Protein AF-A0A924CH56-F1 (afdb_monomer)

Nearest PDB structures (foldseek):
  6eia-assembly1_A  TM=5.962E-01  e=5.348E+00  Streptococcus thermophilus
  4d2b-assembly1_A  TM=5.776E-01  e=6.910E+00  Streptococcus thermophilus LMG 18311
  5oxq-assembly1_A  TM=5.960E-01  e=8.373E+00  Streptococcus thermophilus
  5d6k-assembly1_A  TM=5.724E-01  e=8.373E+00  Streptococcus thermophilus LMG 18311
  5oxo-assembly1_A  TM=5.609E-01  e=8.373E+00  Streptococcus thermophilus LMG 18311

Solvent-accessible surface area (backbone atoms only — not comparable to full-atom values): 6933 Å² total; per-residue (Å²): 108,70,66,49,55,50,42,61,52,55,68,73,54,85,48,73,71,53,47,53,54,51,51,53,52,51,55,54,50,50,56,51,50,58,54,51,50,54,58,53,53,62,71,71,56,68,91,90,52,92,63,58,64,59,57,55,50,53,49,53,51,50,54,51,49,51,52,53,52,53,52,50,51,34,53,51,41,26,72,72,66,76,36,72,65,60,21,48,53,58,52,30,52,57,51,51,54,50,46,54,52,51,52,55,48,50,57,51,50,55,53,51,63,72,57,53,83,78,77,70,132

pLDDT: mean 82.12, std 10.92, range [47.84, 95.19]

Sequence (121 aa):
AIWSIICACVYFVANAQQFYVAAVLVVLVMGGVQSLSRSTFSKFIPQNIPDTASYFSFYDVTEKLSIVVGLFTFGFVESVTHQMRDSALVLDVFFVIGLLLLVSLSFAQHKAIVVRPVLVP

Secondary structure (DSSP, 8-state):
-HHHHHHHHHHT--SHHHHHHHHHHHHHHHHHHHHHHHHHHHHHS-TT-S-HHHHHHHHHHHHHHHHHHHHHHHHHHHHHH--HHHHHHHHHHHHHHHHHHHHHHHHHHHHHHHHGGGS--

Structure (mmCIF, N/CA/C/O backbone):
data_AF-A0A924CH56-F1
#
_entry.id   AF-A0A924CH56-F1
#
loop_
_atom_site.group_PDB
_atom_site.id
_atom_site.type_symbol
_atom_site.label_atom_id
_atom_site.label_alt_id
_atom_site.label_comp_id
_atom_site.label_asym_id
_atom_site.label_entity_id
_atom_site.label_seq_id
_atom_site.pdbx_PDB_ins_code
_atom_site.Cartn_x
_atom_site.Cartn_y
_atom_site.Cartn_z
_atom_site.occupancy
_atom_site.B_iso_or_equiv
_atom_site.auth_seq_id
_atom_site.auth_comp_id
_atom_site.auth_asym_id
_atom_site.auth_atom_id
_atom_site.pdbx_PDB_model_num
ATOM 1 N N . ALA A 1 1 ? -8.095 -2.508 -4.574 1.00 75.56 1 ALA A N 1
ATOM 2 C CA . ALA A 1 1 ? -8.029 -2.887 -6.000 1.00 75.56 1 ALA A CA 1
ATOM 3 C C . ALA A 1 1 ? -7.245 -1.853 -6.801 1.00 75.56 1 ALA A C 1
ATOM 5 O O . ALA A 1 1 ? -6.307 -2.229 -7.482 1.00 75.56 1 ALA A O 1
ATOM 6 N N . ILE A 1 2 ? -7.565 -0.560 -6.655 1.00 82.44 2 ILE A N 1
ATOM 7 C CA . ILE A 1 2 ? -6.921 0.550 -7.383 1.00 82.44 2 ILE A CA 1
ATOM 8 C C . ILE A 1 2 ? -5.381 0.516 -7.301 1.00 82.44 2 ILE A C 1
ATOM 10 O O . ILE A 1 2 ? -4.727 0.638 -8.327 1.00 82.44 2 ILE A O 1
ATOM 14 N N . TRP A 1 3 ? -4.804 0.280 -6.116 1.00 80.19 3 TRP A N 1
ATOM 15 C CA . TRP A 1 3 ? -3.344 0.243 -5.928 1.00 80.19 3 TRP A CA 1
ATOM 16 C C . TRP A 1 3 ? -2.644 -0.833 -6.771 1.00 80.19 3 TRP A C 1
ATOM 18 O O . TRP A 1 3 ? -1.657 -0.542 -7.432 1.00 80.19 3 TRP A O 1
ATOM 28 N N . SER A 1 4 ? -3.212 -2.040 -6.826 1.00 80.69 4 SER A N 1
ATOM 29 C CA . SER A 1 4 ? -2.625 -3.139 -7.599 1.00 80.69 4 SER A CA 1
ATOM 30 C C . SER A 1 4 ? -2.711 -2.906 -9.111 1.00 80.69 4 SER A C 1
ATOM 32 O O . SER A 1 4 ? -1.773 -3.187 -9.850 1.00 80.69 4 SER A O 1
ATOM 34 N N . ILE A 1 5 ? -3.788 -2.261 -9.577 1.00 84.06 5 ILE A N 1
ATOM 35 C CA . ILE A 1 5 ? -3.915 -1.838 -10.981 1.00 84.06 5 ILE A CA 1
ATOM 36 C C . ILE A 1 5 ? -2.839 -0.800 -11.332 1.00 84.06 5 ILE A C 1
ATOM 38 O O . ILE A 1 5 ? -2.226 -0.882 -12.394 1.00 84.06 5 ILE A O 1
ATOM 42 N N . ILE A 1 6 ? -2.582 0.165 -10.443 1.00 83.44 6 ILE A N 1
ATOM 43 C CA . ILE A 1 6 ? -1.561 1.197 -10.662 1.00 83.44 6 ILE A CA 1
ATOM 44 C C . ILE A 1 6 ? -0.161 0.579 -10.704 1.00 83.44 6 ILE A C 1
ATOM 46 O O . ILE A 1 6 ? 0.595 0.896 -11.619 1.00 83.44 6 ILE A O 1
ATOM 50 N N . CYS A 1 7 ? 0.169 -0.335 -9.788 1.00 81.69 7 CYS A N 1
ATOM 51 C CA . CYS A 1 7 ? 1.440 -1.063 -9.811 1.00 81.69 7 CYS A CA 1
ATOM 52 C C . CYS A 1 7 ? 1.653 -1.848 -11.108 1.00 81.69 7 CYS A C 1
ATOM 54 O O . CYS A 1 7 ? 2.722 -1.750 -11.714 1.00 81.69 7 CYS A O 1
ATOM 56 N N . ALA A 1 8 ? 0.628 -2.564 -11.578 1.00 79.62 8 ALA A N 1
ATOM 57 C CA . ALA A 1 8 ? 0.690 -3.277 -12.849 1.00 79.62 8 ALA A CA 1
ATOM 58 C C . ALA A 1 8 ? 0.923 -2.318 -14.033 1.00 79.62 8 ALA A C 1
ATOM 60 O O . ALA A 1 8 ? 1.747 -2.597 -14.903 1.00 79.62 8 ALA A O 1
ATOM 61 N N . CYS A 1 9 ? 0.260 -1.157 -14.050 1.00 82.00 9 CYS A N 1
ATOM 62 C CA . CYS A 1 9 ? 0.467 -0.130 -15.075 1.00 82.00 9 CYS A CA 1
ATOM 63 C C . CYS A 1 9 ? 1.869 0.500 -15.015 1.00 82.00 9 CYS A C 1
ATOM 65 O O . CYS A 1 9 ? 2.458 0.772 -16.062 1.00 82.00 9 CYS A O 1
ATOM 67 N N . VAL A 1 10 ? 2.424 0.705 -13.814 1.00 81.62 10 VAL A N 1
ATOM 68 C CA . VAL A 1 10 ? 3.773 1.266 -13.609 1.00 81.62 10 VAL A CA 1
ATOM 69 C C . VAL A 1 10 ? 4.854 0.378 -14.228 1.00 81.62 10 VAL A C 1
ATOM 71 O O . VAL A 1 10 ? 5.842 0.899 -14.742 1.00 81.62 10 VAL A O 1
ATOM 74 N N . TYR A 1 11 ? 4.651 -0.942 -14.287 1.00 80.19 11 TYR A N 1
ATOM 75 C CA . TYR A 1 11 ? 5.591 -1.852 -14.949 1.00 80.19 11 TYR A CA 1
ATOM 76 C C . TYR A 1 11 ? 5.806 -1.529 -16.440 1.00 80.19 11 TYR A C 1
ATOM 78 O O . TYR A 1 11 ? 6.906 -1.737 -16.961 1.00 80.19 11 TYR A O 1
ATOM 86 N N . PHE A 1 12 ? 4.785 -0.999 -17.121 1.00 82.38 12 PHE A N 1
ATOM 87 C CA . PHE A 1 12 ? 4.818 -0.658 -18.548 1.00 82.38 12 PHE A CA 1
ATOM 88 C C . PHE A 1 12 ? 5.253 0.788 -18.830 1.00 82.38 12 PHE A C 1
ATOM 90 O O . PHE A 1 12 ? 5.304 1.197 -19.992 1.00 82.38 12 PHE A O 1
ATOM 97 N N . VAL A 1 13 ? 5.567 1.575 -17.797 1.00 83.81 13 VAL A N 1
ATOM 98 C CA . VAL A 1 13 ? 6.030 2.955 -17.963 1.00 83.81 13 VAL A CA 1
ATOM 99 C C . VAL A 1 13 ? 7.446 2.955 -18.536 1.00 83.81 13 VAL A C 1
ATOM 101 O O . VAL A 1 13 ? 8.383 2.472 -17.904 1.00 83.81 13 VAL A O 1
ATOM 104 N N . ALA A 1 14 ? 7.597 3.527 -19.730 1.00 81.88 14 ALA A N 1
ATOM 105 C CA . ALA A 1 14 ? 8.882 3.640 -20.425 1.00 81.88 14 ALA A CA 1
ATOM 106 C C . ALA A 1 14 ? 9.307 5.098 -20.671 1.00 81.88 14 ALA A C 1
ATOM 108 O O . ALA A 1 14 ? 10.486 5.373 -20.870 1.00 81.88 14 ALA A O 1
ATOM 109 N N . ASN A 1 15 ? 8.357 6.042 -20.645 1.00 88.50 15 ASN A N 1
ATOM 110 C CA . ASN A 1 15 ? 8.596 7.453 -20.959 1.00 88.50 15 ASN A CA 1
ATOM 111 C C . ASN A 1 15 ? 8.427 8.367 -19.737 1.00 88.50 15 ASN A C 1
ATOM 113 O O . ASN A 1 15 ? 7.557 8.145 -18.895 1.00 88.50 15 ASN A O 1
ATOM 117 N N . ALA A 1 16 ? 9.175 9.475 -19.700 1.00 87.94 16 ALA A N 1
ATOM 118 C CA . ALA A 1 16 ? 9.097 10.466 -18.619 1.00 87.94 16 ALA A CA 1
ATOM 119 C C . ALA A 1 16 ? 7.680 11.049 -18.436 1.00 87.94 16 ALA A C 1
ATOM 121 O O . ALA A 1 16 ? 7.209 11.211 -17.315 1.00 87.94 16 ALA A O 1
ATOM 122 N N . GLN A 1 17 ? 6.953 11.302 -19.531 1.00 89.44 17 GLN A N 1
ATOM 123 C CA . GLN A 1 17 ? 5.564 11.778 -19.459 1.00 89.44 17 GLN A CA 1
ATOM 124 C C . GLN A 1 17 ? 4.631 10.768 -18.776 1.00 89.44 17 GLN A C 1
ATOM 126 O O . GLN A 1 17 ? 3.794 11.153 -17.964 1.00 89.44 17 GLN A O 1
ATOM 131 N N . GLN A 1 18 ? 4.800 9.474 -19.064 1.00 87.56 18 GLN A N 1
ATOM 132 C CA . GLN A 1 18 ? 4.018 8.409 -18.432 1.00 87.56 18 GLN A CA 1
ATOM 133 C C . GLN A 1 18 ? 4.342 8.297 -16.936 1.00 87.56 18 GLN A C 1
ATOM 135 O O . GLN A 1 18 ? 3.438 8.068 -16.135 1.00 87.56 18 GLN A O 1
ATOM 140 N N . PHE A 1 19 ? 5.600 8.532 -16.551 1.00 86.38 19 PHE A N 1
ATOM 141 C CA . PHE A 1 19 ? 6.013 8.576 -15.149 1.00 86.38 19 PHE A CA 1
ATOM 142 C C . PHE A 1 19 ? 5.329 9.711 -14.375 1.00 86.38 19 PHE A C 1
ATOM 144 O O . PHE A 1 19 ? 4.782 9.468 -13.301 1.00 86.38 19 PHE A O 1
ATOM 151 N N . TYR A 1 20 ? 5.275 10.929 -14.929 1.00 90.31 20 TYR A N 1
ATOM 152 C CA . TYR A 1 20 ? 4.577 12.045 -14.276 1.00 90.31 20 TYR A CA 1
ATOM 153 C C . TYR A 1 20 ? 3.076 11.785 -14.110 1.00 90.31 20 TYR A C 1
ATOM 155 O O . TYR A 1 20 ? 2.520 12.060 -13.047 1.00 90.31 20 TYR A O 1
ATOM 163 N N . VAL A 1 21 ? 2.419 11.214 -15.126 1.00 90.44 21 VAL A N 1
ATOM 164 C CA . VAL A 1 21 ? 0.996 10.846 -15.038 1.00 90.44 21 VAL A CA 1
ATOM 165 C C . VAL A 1 21 ? 0.772 9.782 -13.961 1.00 90.44 21 VAL A C 1
ATOM 167 O O . VAL A 1 21 ? -0.134 9.924 -13.139 1.00 90.44 21 VAL A O 1
ATOM 170 N N . ALA A 1 22 ? 1.616 8.748 -13.916 1.00 88.69 22 ALA A N 1
ATOM 171 C CA . ALA A 1 22 ? 1.543 7.716 -12.885 1.00 88.69 22 ALA A CA 1
ATOM 172 C C . ALA A 1 22 ? 1.754 8.300 -11.478 1.00 88.69 22 ALA A C 1
ATOM 174 O O . ALA A 1 22 ? 0.990 7.982 -10.568 1.00 88.69 22 ALA A O 1
ATOM 175 N N . ALA A 1 23 ? 2.720 9.207 -11.305 1.00 89.69 23 ALA A N 1
ATOM 176 C CA . ALA A 1 23 ? 2.982 9.865 -10.028 1.00 89.69 23 ALA A CA 1
ATOM 177 C C . ALA A 1 23 ? 1.765 10.659 -9.522 1.00 89.69 23 ALA A C 1
ATOM 179 O O . ALA A 1 23 ? 1.394 10.534 -8.355 1.00 89.69 23 ALA A O 1
ATOM 180 N N . VAL A 1 24 ? 1.091 11.418 -10.394 1.00 91.88 24 VAL A N 1
ATOM 181 C CA . VAL A 1 24 ? -0.134 12.156 -10.028 1.00 91.88 24 VAL A CA 1
ATOM 182 C C . VAL A 1 24 ? -1.247 11.204 -9.586 1.00 91.88 24 VAL A C 1
ATOM 184 O O . VAL A 1 24 ? -1.897 11.451 -8.568 1.00 91.88 24 VAL A O 1
ATOM 187 N N . LEU A 1 25 ? -1.447 10.096 -10.307 1.00 91.06 25 LEU A N 1
ATOM 188 C CA . LEU A 1 25 ? -2.444 9.084 -9.942 1.00 91.06 25 LEU A CA 1
ATOM 189 C C . LEU A 1 25 ? -2.135 8.440 -8.585 1.00 91.06 25 LEU A C 1
ATOM 191 O O . LEU A 1 25 ? -3.038 8.294 -7.760 1.00 91.06 25 LEU A O 1
ATOM 195 N N . VAL A 1 26 ? -0.868 8.100 -8.327 1.00 90.50 26 VAL A N 1
ATOM 196 C CA . VAL A 1 26 ? -0.427 7.542 -7.039 1.00 90.50 26 VAL A CA 1
ATOM 197 C C . VAL A 1 26 ? -0.713 8.521 -5.901 1.00 90.50 26 VAL A C 1
ATOM 199 O O . VAL A 1 26 ? -1.333 8.131 -4.912 1.00 90.50 26 VAL A O 1
ATOM 202 N N . VAL A 1 27 ? -0.325 9.792 -6.044 1.00 90.62 27 VAL A N 1
ATOM 203 C CA . VAL A 1 27 ? -0.513 10.817 -4.999 1.00 90.62 27 VAL A CA 1
ATOM 204 C C . VAL A 1 27 ? -1.997 11.052 -4.705 1.00 90.62 27 VAL A C 1
ATOM 206 O O . VAL A 1 27 ? -2.390 11.137 -3.539 1.00 90.62 27 VAL A O 1
ATOM 209 N N . LEU A 1 28 ? -2.839 11.087 -5.740 1.00 92.62 28 LEU A N 1
ATOM 210 C CA . LEU A 1 28 ? -4.286 11.237 -5.584 1.00 92.62 28 LEU A CA 1
ATOM 211 C C . LEU A 1 28 ? -4.889 10.069 -4.793 1.00 92.62 28 LEU A C 1
ATOM 213 O O . LEU A 1 28 ? -5.649 10.276 -3.843 1.00 92.62 28 LEU A O 1
ATOM 217 N N . VAL A 1 29 ? -4.533 8.835 -5.155 1.00 91.31 29 VAL A N 1
ATOM 218 C CA . VAL A 1 29 ? -5.045 7.635 -4.481 1.00 91.31 29 VAL A CA 1
ATOM 219 C C . VAL A 1 29 ? -4.534 7.547 -3.046 1.00 91.31 29 VAL A C 1
ATOM 221 O O . VAL A 1 29 ? -5.305 7.199 -2.151 1.00 91.31 29 VAL A O 1
ATOM 224 N N . MET A 1 30 ? -3.271 7.899 -2.802 1.00 88.75 30 MET A N 1
ATOM 225 C CA . MET A 1 30 ? -2.676 7.867 -1.467 1.00 88.75 30 MET A CA 1
ATOM 226 C C . MET A 1 30 ? -3.404 8.818 -0.501 1.00 88.75 30 MET A C 1
ATOM 228 O O . MET A 1 30 ? -3.743 8.407 0.610 1.00 88.75 30 MET A O 1
ATOM 232 N N . GLY A 1 31 ? -3.763 10.030 -0.947 1.00 90.12 31 GLY A N 1
ATOM 233 C CA . GLY A 1 31 ? -4.580 10.959 -0.152 1.00 90.12 31 GLY A CA 1
ATOM 234 C C . GLY A 1 31 ? -5.994 10.432 0.141 1.00 90.12 31 GLY A C 1
ATOM 235 O O . GLY A 1 31 ? -6.508 10.572 1.257 1.00 90.12 31 GLY A O 1
ATOM 236 N N . GLY A 1 32 ? -6.611 9.752 -0.830 1.00 90.88 32 GLY A N 1
ATOM 237 C CA . GLY A 1 32 ? -7.912 9.103 -0.647 1.00 90.88 32 GLY A CA 1
ATOM 238 C C . GLY A 1 32 ? -7.869 7.974 0.387 1.00 90.88 32 GLY A C 1
ATOM 239 O O . GLY A 1 32 ? -8.674 7.948 1.319 1.00 90.88 32 GLY A O 1
ATOM 240 N N . VAL A 1 33 ? -6.893 7.069 0.276 1.00 88.81 33 VAL A N 1
ATOM 241 C CA . VAL A 1 33 ? -6.733 5.934 1.204 1.00 88.81 33 VAL A CA 1
ATOM 242 C C . VAL A 1 33 ? -6.444 6.416 2.627 1.00 88.81 33 VAL A C 1
ATOM 244 O O . VAL A 1 33 ? -7.014 5.878 3.578 1.00 88.81 33 VAL A O 1
ATOM 247 N N . GLN A 1 34 ? -5.628 7.461 2.788 1.00 87.75 34 GLN A N 1
ATOM 248 C CA . GLN A 1 34 ? -5.264 7.984 4.106 1.00 87.75 34 GLN A CA 1
ATOM 249 C C . GLN A 1 34 ? -6.470 8.553 4.876 1.00 87.75 34 GLN A C 1
ATOM 251 O O . GLN A 1 34 ? -6.593 8.356 6.088 1.00 87.75 34 GLN A O 1
ATOM 256 N N . SER A 1 35 ? -7.397 9.224 4.184 1.00 90.50 35 SER A N 1
ATOM 257 C CA . SER A 1 35 ? -8.637 9.723 4.801 1.00 90.50 35 SER A CA 1
ATOM 258 C C . SER A 1 35 ? -9.648 8.601 5.084 1.00 90.50 35 SER A C 1
ATOM 260 O O . SER A 1 35 ? -10.268 8.567 6.156 1.00 90.50 35 SER A O 1
ATOM 262 N N . LEU A 1 36 ? -9.773 7.631 4.171 1.00 88.56 36 LEU A N 1
ATOM 263 C CA . LEU A 1 36 ? -10.665 6.483 4.339 1.00 88.56 36 LEU A CA 1
ATOM 264 C C . LEU A 1 36 ? -10.241 5.593 5.518 1.00 88.56 36 LEU A C 1
ATOM 266 O O . LEU A 1 36 ? -11.092 5.180 6.306 1.00 88.56 36 LEU A O 1
ATOM 270 N N . SER A 1 37 ? -8.939 5.343 5.680 1.00 87.12 37 SER A N 1
ATOM 271 C CA . SER A 1 37 ? -8.396 4.533 6.777 1.00 87.12 37 SER A CA 1
ATOM 272 C C . SER A 1 37 ? -8.735 5.133 8.145 1.00 87.12 37 SER A C 1
ATOM 274 O O . SER A 1 37 ? -9.328 4.458 8.989 1.00 87.12 37 SER A O 1
ATOM 276 N N . ARG A 1 38 ? -8.485 6.439 8.333 1.00 85.00 38 ARG A N 1
ATOM 277 C CA . ARG A 1 38 ? -8.791 7.132 9.598 1.00 85.00 38 ARG A CA 1
ATOM 278 C C . ARG A 1 38 ? -10.283 7.137 9.933 1.00 85.00 38 ARG A C 1
ATOM 280 O O . ARG A 1 38 ? -10.647 6.912 11.085 1.00 85.00 38 ARG A O 1
ATOM 287 N N . SER A 1 39 ? -11.148 7.369 8.944 1.00 88.19 39 SER A N 1
ATOM 288 C CA . SER A 1 39 ? -12.607 7.371 9.158 1.00 88.19 39 SER A CA 1
ATOM 289 C C . SER A 1 39 ? -13.188 5.975 9.402 1.00 88.19 39 SER A C 1
ATOM 291 O O . SER A 1 39 ? -14.175 5.828 10.119 1.00 88.19 39 SER A O 1
ATOM 293 N N . THR A 1 40 ? -12.582 4.942 8.819 1.00 85.19 40 THR A N 1
ATOM 294 C CA . THR A 1 40 ? -12.967 3.551 9.066 1.00 85.19 40 THR A CA 1
ATOM 295 C C . THR A 1 40 ? -12.539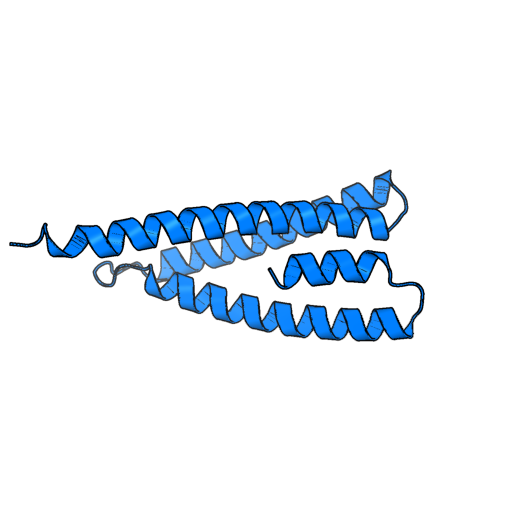 3.133 10.468 1.00 85.19 40 THR A C 1
ATOM 297 O O . THR A 1 40 ? -13.356 2.601 11.213 1.00 85.19 40 THR A O 1
ATOM 300 N N . PHE A 1 41 ? -11.301 3.446 10.864 1.00 83.50 41 PHE A N 1
ATOM 301 C CA . PHE A 1 41 ? -10.775 3.137 12.194 1.00 83.50 41 PHE A CA 1
ATOM 302 C C . PHE A 1 41 ? -11.600 3.786 13.313 1.00 83.50 41 PHE A C 1
ATOM 304 O O . PHE A 1 41 ? -11.965 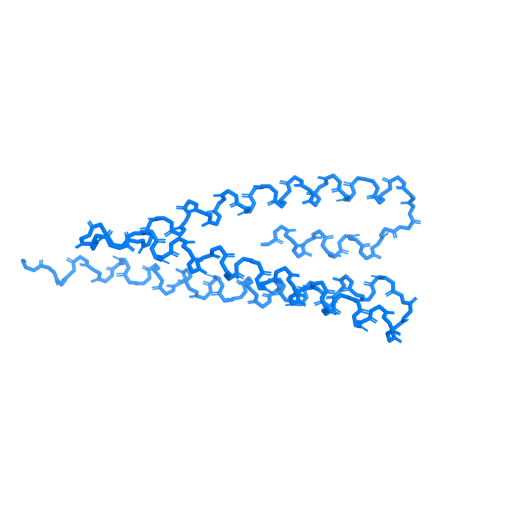3.109 14.270 1.00 83.50 41 PHE A O 1
ATOM 311 N N . SER A 1 42 ? -11.987 5.059 13.166 1.00 82.75 42 SER A N 1
ATOM 312 C CA . SER A 1 42 ? -12.783 5.761 14.184 1.00 82.75 42 SER A CA 1
ATOM 313 C C . SER A 1 42 ? -14.163 5.139 14.430 1.00 82.75 42 SER A C 1
ATOM 315 O O . SER A 1 42 ? -14.661 5.203 15.551 1.00 82.75 42 SER A O 1
ATOM 317 N N . LYS A 1 43 ? -14.767 4.488 13.425 1.00 78.75 43 LYS A N 1
ATOM 318 C CA . LYS A 1 43 ? -16.042 3.761 13.571 1.00 78.75 43 LYS A CA 1
ATOM 319 C C . LYS A 1 43 ? -15.915 2.463 14.373 1.00 78.75 43 LYS A C 1
ATOM 321 O O . LYS A 1 43 ? -16.917 1.994 14.903 1.00 78.75 43 LYS A O 1
ATOM 326 N N . PHE A 1 44 ? -14.718 1.879 14.446 1.00 75.25 44 PHE A N 1
ATOM 327 C CA . PHE A 1 44 ? -14.463 0.649 15.201 1.00 75.2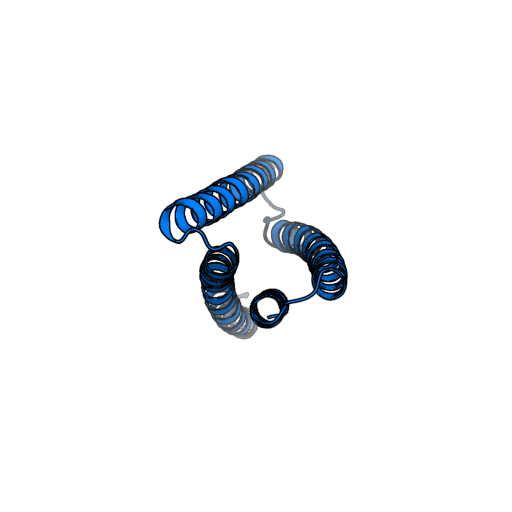5 44 PHE A CA 1
ATOM 328 C C . PHE A 1 44 ? -14.127 0.900 16.676 1.00 75.25 44 PHE A C 1
ATOM 330 O O . PHE A 1 44 ? -14.118 -0.050 17.458 1.00 75.25 44 PHE A O 1
ATOM 337 N N . ILE A 1 45 ? -13.879 2.150 17.077 1.00 78.25 45 ILE A N 1
ATOM 338 C CA . ILE A 1 45 ? -13.593 2.489 18.472 1.00 78.25 45 ILE A CA 1
ATOM 339 C C . ILE A 1 45 ? -14.910 2.454 19.277 1.00 78.25 45 ILE A C 1
ATOM 341 O O . ILE A 1 45 ? -15.841 3.198 18.958 1.00 78.25 45 ILE A O 1
ATOM 345 N N . PRO A 1 46 ? -15.028 1.607 20.319 1.00 67.19 46 PRO A N 1
ATOM 346 C CA . PRO A 1 46 ? -16.228 1.540 21.149 1.00 67.19 46 PRO A CA 1
ATOM 347 C C . PRO A 1 46 ? -16.416 2.838 21.949 1.00 67.19 46 PRO A C 1
ATOM 349 O O . PRO A 1 46 ? -15.534 3.250 22.695 1.00 67.19 46 PRO A O 1
ATOM 352 N N . GLN A 1 47 ? -17.601 3.451 21.855 1.00 63.75 47 GLN A N 1
ATOM 353 C CA . GLN A 1 47 ? -17.923 4.736 22.508 1.00 63.75 47 GLN A CA 1
ATOM 354 C C . GLN A 1 47 ? -18.001 4.682 24.046 1.00 63.75 47 GLN A C 1
ATOM 356 O O . GLN A 1 47 ? -18.176 5.709 24.690 1.00 63.75 47 GLN A O 1
ATOM 361 N N . ASN A 1 48 ? -17.892 3.490 24.636 1.00 62.31 48 ASN A N 1
ATOM 362 C CA . ASN A 1 48 ? -18.081 3.246 26.069 1.00 62.31 48 ASN A CA 1
ATOM 363 C C . ASN A 1 48 ? -16.773 3.268 26.886 1.00 62.31 48 ASN A C 1
ATOM 365 O O . ASN A 1 48 ? -16.795 2.952 28.072 1.00 62.31 48 ASN A O 1
ATOM 369 N N . ILE A 1 49 ? -15.629 3.599 26.271 1.00 62.16 49 ILE A N 1
ATOM 370 C CA . ILE A 1 49 ? -14.312 3.587 26.927 1.00 62.16 49 ILE A CA 1
ATOM 371 C C . 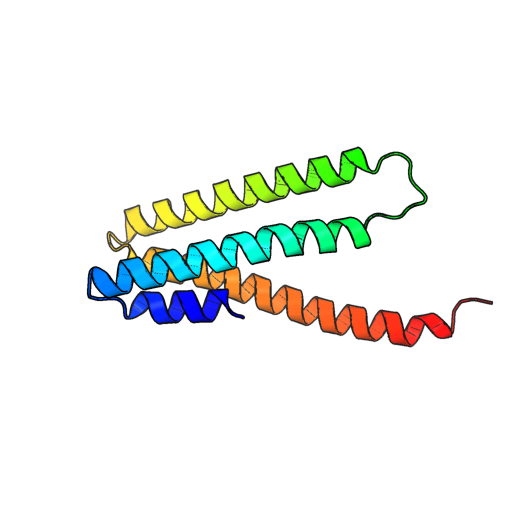ILE A 1 49 ? -13.692 4.999 26.855 1.00 62.16 49 ILE A C 1
ATOM 373 O O . ILE A 1 49 ? -13.613 5.559 25.760 1.00 62.16 49 ILE A O 1
ATOM 377 N N . PRO A 1 50 ? -13.223 5.585 27.977 1.00 59.69 50 PRO A N 1
ATOM 378 C CA . PRO A 1 50 ? -12.630 6.928 28.000 1.00 59.69 50 PRO A CA 1
ATOM 379 C C . PRO A 1 50 ? -11.313 7.045 27.204 1.00 59.69 50 PRO A C 1
ATOM 381 O O . PRO A 1 50 ? -10.957 8.133 26.756 1.00 59.69 50 PRO A O 1
ATOM 384 N N . ASP A 1 51 ? -10.620 5.933 26.944 1.00 64.12 51 ASP A N 1
ATOM 385 C CA . ASP A 1 51 ? -9.298 5.891 26.298 1.00 64.12 51 ASP A CA 1
ATOM 386 C C . ASP A 1 51 ? -9.330 5.871 24.759 1.00 64.12 51 ASP A C 1
ATOM 388 O O . ASP A 1 51 ? -8.573 5.154 24.103 1.00 64.12 51 ASP A O 1
ATOM 392 N N . THR A 1 52 ? -10.167 6.703 24.137 1.00 68.62 52 THR A N 1
ATOM 393 C CA . THR A 1 52 ? -10.174 6.856 22.665 1.00 68.62 52 THR A CA 1
ATOM 394 C C . THR A 1 52 ? -8.813 7.343 22.133 1.00 68.62 52 THR A C 1
ATOM 396 O O . THR A 1 52 ? -8.376 6.931 21.057 1.00 68.62 52 THR A O 1
AT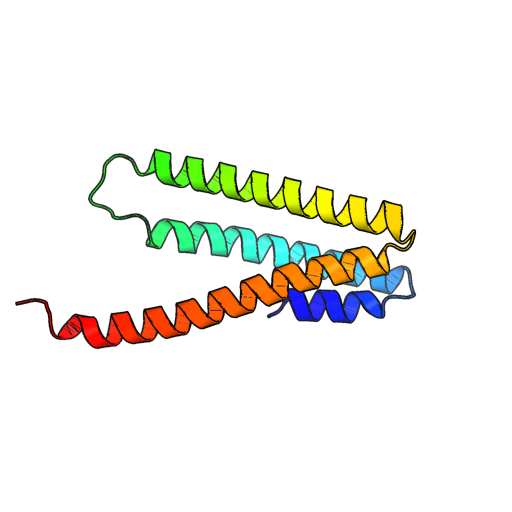OM 399 N N . ALA A 1 53 ? -8.094 8.165 22.908 1.00 75.31 53 ALA A N 1
ATOM 400 C CA . ALA A 1 53 ? -6.779 8.695 22.539 1.00 75.31 53 ALA A CA 1
ATOM 401 C C . ALA A 1 53 ? -5.700 7.605 22.385 1.00 75.31 53 ALA A C 1
ATOM 403 O O . ALA A 1 53 ? -4.847 7.704 21.502 1.00 75.31 53 ALA A O 1
ATOM 404 N N . SER A 1 54 ? -5.755 6.541 23.194 1.00 80.44 54 SER A N 1
ATOM 405 C CA . SER A 1 54 ? -4.767 5.455 23.154 1.00 80.44 54 SER A CA 1
ATOM 406 C C . SER A 1 54 ? -4.882 4.626 21.866 1.00 80.44 54 SER A C 1
ATOM 408 O O . SER A 1 54 ? -3.877 4.302 21.232 1.00 80.44 54 SER A O 1
ATOM 410 N N . TYR A 1 55 ? -6.111 4.385 21.390 1.00 81.00 55 TYR A N 1
ATOM 411 C CA . TYR A 1 55 ? -6.357 3.699 20.115 1.00 81.00 55 TYR A CA 1
ATOM 412 C C . TYR A 1 55 ? -5.860 4.501 18.907 1.00 81.00 55 TYR A C 1
ATOM 414 O O . TYR A 1 55 ? -5.246 3.933 18.003 1.00 81.00 55 TYR A O 1
ATOM 422 N N . PHE A 1 56 ? -6.077 5.821 18.891 1.00 82.56 56 PHE A N 1
ATOM 423 C CA . PHE A 1 56 ? -5.542 6.679 17.828 1.00 82.56 56 PHE A CA 1
ATOM 424 C C . PHE A 1 56 ? -4.010 6.760 17.851 1.00 82.56 56 PHE A C 1
ATOM 426 O O . PHE A 1 56 ? -3.395 6.768 16.786 1.00 82.56 56 PHE A O 1
ATOM 433 N N . SER A 1 57 ? -3.393 6.759 19.038 1.00 87.62 57 SER A N 1
ATOM 434 C CA . SER A 1 57 ? -1.932 6.694 19.184 1.00 87.62 57 SER A CA 1
ATOM 435 C C . SER A 1 57 ? -1.362 5.393 18.605 1.00 87.62 57 SER A C 1
ATOM 437 O O . SER A 1 57 ? -0.412 5.416 17.824 1.00 87.62 57 SER A O 1
ATOM 439 N N . PHE A 1 58 ? -1.993 4.249 18.892 1.00 87.62 58 PHE A N 1
ATOM 440 C CA . PHE A 1 58 ? -1.577 2.964 18.324 1.00 87.62 58 PHE A CA 1
ATOM 441 C C . PHE A 1 58 ? -1.721 2.914 16.793 1.00 87.62 58 PHE A C 1
ATOM 443 O O . PHE A 1 58 ? -0.849 2.380 16.101 1.00 87.62 58 PHE A O 1
ATOM 450 N N . TYR A 1 59 ? -2.796 3.496 16.254 1.00 88.06 59 TYR A N 1
ATOM 451 C CA . TYR A 1 59 ? -2.992 3.620 14.809 1.00 88.06 59 TYR A CA 1
ATOM 452 C C . TYR A 1 59 ? -1.875 4.449 14.150 1.00 88.06 59 TYR A C 1
ATOM 454 O O . TYR A 1 59 ? -1.295 3.993 13.167 1.00 88.06 59 TYR A O 1
ATOM 462 N N . ASP A 1 60 ? -1.521 5.612 14.712 1.00 89.88 60 ASP A N 1
ATOM 463 C CA . ASP A 1 60 ? -0.438 6.470 14.197 1.00 89.88 60 ASP A CA 1
ATOM 464 C C . ASP A 1 60 ? 0.925 5.755 14.219 1.00 89.88 60 ASP A C 1
ATOM 466 O O . ASP A 1 60 ? 1.687 5.806 13.250 1.00 89.88 60 ASP A O 1
ATOM 470 N N . VAL A 1 61 ? 1.214 5.007 15.288 1.00 93.75 61 VAL A N 1
ATOM 471 C CA . VAL A 1 61 ? 2.424 4.174 15.368 1.00 93.75 61 VAL A CA 1
ATOM 472 C C . VAL A 1 61 ? 2.416 3.090 14.289 1.00 93.75 61 VAL A C 1
ATOM 474 O O . VAL A 1 61 ? 3.424 2.896 13.611 1.00 93.75 61 VAL A O 1
ATOM 477 N N . THR A 1 62 ? 1.287 2.413 14.081 1.00 91.75 62 THR A N 1
ATOM 478 C CA . THR A 1 62 ? 1.156 1.363 13.056 1.00 91.75 62 THR A CA 1
ATOM 479 C C . THR A 1 62 ? 1.317 1.928 11.641 1.00 91.75 62 THR A C 1
ATOM 481 O O . THR A 1 62 ? 2.000 1.317 10.817 1.00 91.75 62 THR A O 1
ATOM 484 N N . GLU A 1 63 ? 0.752 3.107 11.356 1.00 91.12 63 GLU A N 1
ATOM 485 C CA . GLU A 1 63 ? 0.920 3.807 10.073 1.00 91.12 63 GLU A CA 1
ATOM 486 C C . GLU A 1 63 ? 2.402 4.118 9.813 1.00 91.12 63 GLU A C 1
ATOM 488 O O . GLU A 1 63 ? 2.935 3.767 8.758 1.00 91.12 63 GLU A O 1
ATOM 493 N N . LYS A 1 64 ? 3.104 4.682 10.802 1.00 92.44 64 LYS A N 1
ATOM 494 C CA . LYS A 1 64 ? 4.542 4.984 10.701 1.00 92.44 64 LYS A CA 1
ATOM 495 C C . LYS A 1 64 ? 5.393 3.727 10.530 1.00 92.44 64 LYS A C 1
ATOM 497 O O . LYS A 1 64 ? 6.300 3.721 9.700 1.00 92.44 6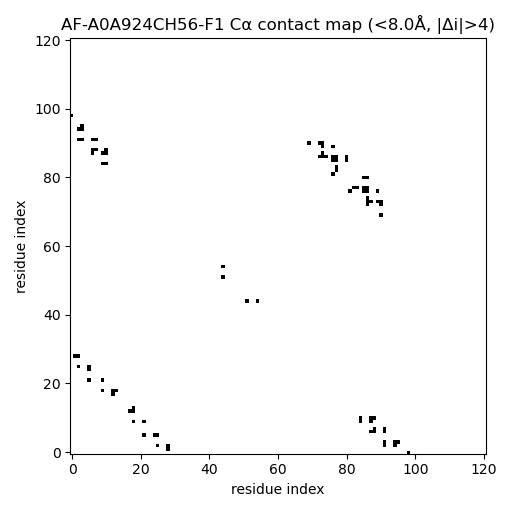4 LYS A O 1
ATOM 502 N N . LEU A 1 65 ? 5.090 2.657 11.266 1.00 95.19 65 LEU A N 1
ATOM 503 C CA . LEU A 1 65 ? 5.781 1.373 11.123 1.00 95.19 65 LEU A CA 1
ATOM 504 C C . LEU A 1 65 ? 5.596 0.786 9.721 1.00 95.19 65 LEU A C 1
ATOM 506 O O . LEU A 1 65 ? 6.569 0.335 9.122 1.00 95.19 65 LEU A O 1
ATOM 510 N N . SER A 1 66 ? 4.380 0.845 9.173 1.00 91.38 66 SER A N 1
ATOM 511 C CA . SER A 1 66 ? 4.094 0.391 7.808 1.00 91.38 66 SER A CA 1
ATOM 512 C C . SER A 1 66 ? 4.929 1.147 6.765 1.00 91.38 66 SER A C 1
ATOM 514 O O . SER A 1 66 ? 5.525 0.526 5.885 1.00 91.38 66 SER A O 1
ATOM 516 N N . ILE A 1 67 ? 5.058 2.474 6.905 1.00 92.44 67 ILE A N 1
ATOM 517 C CA . ILE A 1 67 ? 5.896 3.301 6.018 1.00 92.44 67 ILE A CA 1
ATOM 518 C C . ILE A 1 67 ? 7.372 2.887 6.110 1.00 92.44 67 ILE A C 1
ATOM 520 O O . ILE A 1 67 ? 8.024 2.718 5.079 1.00 92.44 67 ILE A O 1
ATOM 524 N N . VAL A 1 68 ? 7.896 2.696 7.325 1.00 95.06 68 VAL A N 1
ATOM 525 C CA . VAL A 1 68 ? 9.297 2.292 7.543 1.00 95.06 68 VAL A CA 1
ATOM 526 C C . VAL A 1 68 ? 9.575 0.920 6.929 1.00 95.06 68 VAL A C 1
ATOM 528 O O . VAL A 1 68 ? 10.567 0.764 6.219 1.00 95.06 68 VAL A O 1
ATOM 531 N N . VAL A 1 69 ? 8.693 -0.058 7.153 1.00 94.00 69 VAL A N 1
ATOM 532 C CA . VAL A 1 69 ? 8.832 -1.410 6.590 1.00 94.00 69 VAL A CA 1
ATOM 533 C C . VAL A 1 69 ? 8.749 -1.377 5.064 1.00 94.00 69 VAL A C 1
ATOM 535 O O . VAL A 1 69 ? 9.604 -1.959 4.401 1.00 94.00 69 VAL A O 1
ATOM 538 N N . GLY A 1 70 ? 7.776 -0.658 4.497 1.00 90.75 70 GLY A N 1
ATOM 539 C CA . GLY A 1 70 ? 7.613 -0.550 3.047 1.00 90.75 70 GLY A CA 1
ATOM 540 C C . GLY A 1 70 ? 8.823 0.085 2.362 1.00 90.75 70 GLY A C 1
ATOM 541 O O . GLY A 1 70 ? 9.317 -0.446 1.367 1.00 90.75 70 GLY A O 1
ATOM 542 N N . LEU A 1 71 ? 9.349 1.179 2.922 1.00 92.25 71 LEU A N 1
ATOM 543 C CA . LEU A 1 71 ? 10.544 1.839 2.394 1.00 92.25 71 LEU A CA 1
ATOM 544 C C . LEU A 1 71 ? 11.791 0.956 2.529 1.00 92.25 71 LEU A C 1
ATOM 546 O O . LEU A 1 71 ? 12.591 0.879 1.597 1.00 92.25 71 LEU A O 1
ATOM 550 N N . PHE A 1 72 ? 11.940 0.262 3.660 1.00 93.69 72 PHE A N 1
ATOM 551 C CA . PHE A 1 72 ? 13.036 -0.679 3.871 1.00 93.69 72 PHE A CA 1
ATOM 552 C C . PHE A 1 72 ? 13.010 -1.808 2.838 1.00 93.69 72 PHE A C 1
ATOM 554 O O . PHE A 1 72 ? 14.030 -2.087 2.211 1.00 93.69 72 PHE A O 1
ATOM 561 N N . THR A 1 73 ? 11.848 -2.424 2.605 1.00 91.94 73 THR A N 1
ATOM 562 C CA . THR A 1 73 ? 11.712 -3.480 1.596 1.00 91.94 73 THR A CA 1
ATOM 563 C C . THR A 1 73 ? 11.971 -2.956 0.186 1.00 91.94 73 THR A C 1
ATOM 565 O O . THR A 1 73 ? 12.680 -3.614 -0.572 1.00 91.94 73 THR A O 1
ATOM 568 N N . PHE A 1 74 ? 11.469 -1.766 -0.155 1.00 89.50 74 PHE A N 1
ATOM 569 C CA . PHE A 1 74 ? 11.725 -1.148 -1.457 1.00 89.50 74 PHE A CA 1
ATOM 570 C C . PHE A 1 74 ? 13.227 -0.944 -1.709 1.00 89.50 74 PHE A C 1
ATOM 572 O O . PHE A 1 74 ? 13.744 -1.394 -2.733 1.00 89.50 74 PHE A O 1
ATOM 579 N N . GLY A 1 75 ? 13.933 -0.318 -0.760 1.00 90.50 75 GLY A N 1
ATOM 580 C CA . GLY A 1 75 ? 15.371 -0.058 -0.871 1.00 90.50 75 GLY A CA 1
ATOM 581 C C . GLY A 1 75 ? 16.212 -1.333 -0.834 1.00 90.50 75 GLY A C 1
ATOM 582 O O . GLY A 1 75 ? 17.197 -1.449 -1.560 1.00 90.50 75 GLY A O 1
ATOM 583 N N . PHE A 1 76 ? 15.803 -2.328 -0.043 1.00 92.06 76 PHE A N 1
ATOM 584 C CA . PHE A 1 76 ? 16.472 -3.625 0.000 1.00 92.06 76 PHE A CA 1
ATOM 585 C C . PHE A 1 76 ? 16.405 -4.335 -1.356 1.00 92.06 76 PHE A C 1
ATOM 587 O O . PHE A 1 76 ? 17.435 -4.765 -1.872 1.00 92.06 76 PHE A O 1
ATOM 594 N N . VAL A 1 77 ? 15.223 -4.398 -1.975 1.00 90.75 77 VAL A N 1
ATOM 595 C CA . VAL A 1 77 ? 15.056 -5.019 -3.298 1.00 90.75 77 VAL A CA 1
ATOM 596 C C . VAL A 1 77 ? 15.817 -4.237 -4.365 1.00 90.75 77 VAL A C 1
ATOM 598 O O . VAL A 1 77 ? 16.514 -4.838 -5.177 1.00 90.75 77 VAL A O 1
ATOM 601 N N . GLU A 1 78 ? 15.767 -2.905 -4.321 1.00 89.81 78 GLU A N 1
ATOM 602 C CA . GLU A 1 78 ? 16.508 -2.063 -5.266 1.00 89.81 78 GLU A CA 1
ATOM 603 C C . GLU A 1 78 ? 18.021 -2.313 -5.173 1.00 89.81 78 GLU A C 1
ATOM 605 O O . GLU A 1 78 ? 18.693 -2.430 -6.199 1.00 89.81 78 GLU A O 1
ATOM 610 N N . SER A 1 79 ? 18.547 -2.466 -3.952 1.00 89.81 79 SER A N 1
ATOM 611 C CA . SER A 1 79 ? 19.971 -2.724 -3.707 1.00 89.81 79 SER A CA 1
ATOM 612 C C . SER A 1 79 ? 20.454 -4.071 -4.248 1.00 89.81 79 SER A C 1
ATOM 614 O O . SER A 1 79 ? 21.622 -4.197 -4.605 1.00 89.81 79 SER A O 1
ATOM 616 N N . VAL A 1 80 ? 19.562 -5.063 -4.328 1.00 90.19 80 VAL A N 1
ATOM 617 C CA . VAL A 1 80 ? 19.879 -6.414 -4.811 1.00 90.19 80 VAL A CA 1
ATOM 618 C C . VAL A 1 80 ? 19.670 -6.515 -6.321 1.00 90.19 80 VAL A C 1
ATOM 620 O O . VAL A 1 80 ? 20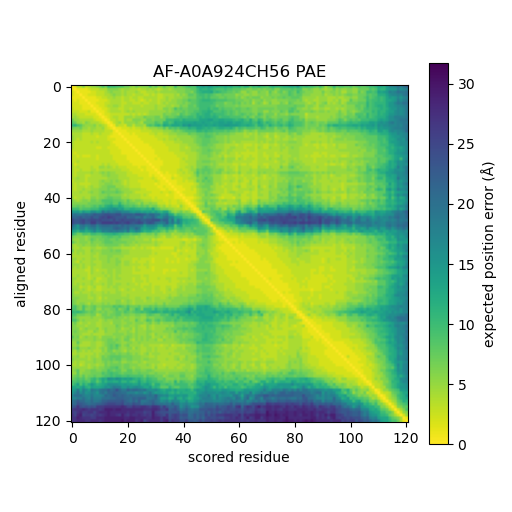.510 -7.066 -7.030 1.00 90.19 80 VAL A O 1
ATOM 623 N N . THR A 1 81 ? 18.550 -5.999 -6.826 1.00 86.69 81 THR A N 1
ATOM 624 C CA . THR A 1 81 ? 18.140 -6.183 -8.223 1.00 86.69 81 THR A CA 1
ATOM 625 C C . THR A 1 81 ? 18.702 -5.106 -9.155 1.00 86.69 81 THR A C 1
ATOM 627 O O . THR A 1 81 ? 18.706 -5.293 -10.372 1.00 86.69 81 THR A O 1
ATOM 630 N N . HIS A 1 82 ? 19.177 -3.978 -8.611 1.00 85.50 82 HIS A N 1
ATOM 631 C CA . HIS A 1 82 ? 19.639 -2.792 -9.350 1.00 85.50 82 HIS A CA 1
ATOM 632 C C . HIS A 1 82 ? 18.607 -2.207 -10.339 1.00 85.50 82 HIS A C 1
ATOM 634 O O . HIS A 1 82 ? 18.942 -1.362 -11.169 1.00 85.50 82 HIS A O 1
ATOM 640 N N . GLN A 1 83 ? 17.343 -2.632 -10.255 1.00 81.88 83 GLN A N 1
ATOM 641 C CA . GLN A 1 83 ? 16.246 -2.183 -11.107 1.00 81.88 83 GLN A CA 1
ATOM 642 C C . GLN A 1 83 ? 15.075 -1.706 -10.248 1.00 81.88 83 GLN A C 1
ATOM 644 O O . GLN A 1 83 ? 14.459 -2.483 -9.524 1.00 81.88 83 GLN A O 1
ATOM 649 N N . MET A 1 84 ? 14.700 -0.435 -10.403 1.00 81.44 84 MET A N 1
ATOM 650 C CA . MET A 1 84 ? 13.577 0.182 -9.677 1.00 81.44 84 MET A CA 1
ATOM 651 C C . MET A 1 84 ? 12.217 -0.477 -9.975 1.00 81.44 84 MET A C 1
ATOM 653 O O . MET A 1 84 ? 11.300 -0.422 -9.156 1.00 81.44 84 MET A O 1
ATOM 657 N N . ARG A 1 85 ? 12.074 -1.099 -11.154 1.00 82.19 85 ARG A N 1
ATOM 658 C CA . ARG A 1 85 ? 10.827 -1.751 -11.594 1.00 82.19 85 ARG A CA 1
ATOM 659 C C . ARG A 1 85 ? 10.490 -2.965 -10.733 1.00 82.19 85 ARG A C 1
ATOM 661 O O . ARG A 1 85 ? 9.331 -3.152 -10.375 1.00 82.19 85 ARG A O 1
ATOM 668 N N . ASP A 1 86 ? 11.500 -3.743 -10.361 1.00 81.69 86 ASP A N 1
ATOM 669 C CA . ASP A 1 86 ? 11.305 -4.968 -9.587 1.00 81.69 86 ASP A CA 1
ATOM 670 C C . ASP A 1 86 ? 10.966 -4.652 -8.123 1.00 81.69 86 ASP A C 1
ATOM 672 O O . ASP A 1 86 ? 10.115 -5.313 -7.528 1.00 81.69 86 ASP A O 1
ATOM 676 N N . SER A 1 87 ? 11.500 -3.555 -7.575 1.00 85.06 87 SER A N 1
ATOM 677 C CA . SER A 1 87 ? 11.097 -3.039 -6.259 1.00 85.06 87 SER A CA 1
ATOM 678 C C . SER A 1 87 ? 9.619 -2.645 -6.205 1.00 85.06 87 SER A C 1
ATOM 680 O O . SER A 1 87 ? 8.938 -2.921 -5.215 1.00 85.06 87 SER A O 1
ATOM 682 N N . ALA A 1 88 ? 9.091 -2.040 -7.276 1.00 82.94 88 ALA A N 1
ATOM 683 C CA . ALA A 1 88 ? 7.673 -1.688 -7.364 1.00 82.94 88 ALA A CA 1
ATOM 684 C C . ALA A 1 88 ? 6.760 -2.929 -7.425 1.00 82.94 88 ALA A C 1
ATOM 686 O O . ALA A 1 88 ? 5.680 -2.916 -6.832 1.00 82.94 88 ALA A O 1
ATOM 687 N N . LEU A 1 89 ? 7.202 -4.009 -8.084 1.00 84.00 89 LEU A N 1
ATOM 688 C CA . LEU A 1 89 ? 6.478 -5.287 -8.119 1.00 84.00 89 LEU A CA 1
ATOM 689 C C . LEU A 1 89 ? 6.442 -5.969 -6.749 1.00 84.00 89 LEU A C 1
ATOM 691 O O . LEU A 1 89 ? 5.403 -6.486 -6.349 1.00 84.00 89 LEU A O 1
ATOM 695 N N . VAL A 1 90 ? 7.546 -5.942 -5.999 1.00 85.69 90 VAL A N 1
ATOM 696 C CA . VAL A 1 90 ? 7.551 -6.481 -4.629 1.00 85.69 90 VAL A CA 1
ATOM 697 C C . VAL A 1 90 ? 6.589 -5.699 -3.734 1.00 85.69 90 VAL A C 1
ATOM 699 O O . VAL A 1 90 ? 5.879 -6.301 -2.928 1.00 85.69 90 VAL A O 1
ATOM 702 N N . LEU A 1 91 ? 6.500 -4.377 -3.907 1.00 84.06 91 LEU A N 1
ATOM 703 C CA . LEU A 1 91 ? 5.522 -3.557 -3.192 1.00 84.06 91 LEU A CA 1
ATOM 704 C C . LEU A 1 91 ? 4.078 -3.971 -3.529 1.00 84.06 91 LEU A C 1
ATOM 706 O O . LEU A 1 91 ? 3.247 -4.070 -2.627 1.00 84.06 91 LEU A O 1
ATOM 710 N N . ASP A 1 92 ? 3.785 -4.270 -4.800 1.00 85.69 92 ASP A N 1
ATOM 711 C CA . ASP A 1 92 ? 2.462 -4.740 -5.240 1.00 85.69 92 ASP A CA 1
ATOM 712 C C . ASP A 1 92 ? 2.031 -6.023 -4.518 1.00 85.69 92 ASP A C 1
ATOM 714 O O . ASP A 1 92 ? 0.883 -6.138 -4.087 1.00 85.69 92 ASP A O 1
ATOM 718 N N . VAL A 1 93 ? 2.958 -6.956 -4.277 1.00 86.25 93 VAL A N 1
ATOM 719 C CA . VAL A 1 93 ? 2.665 -8.192 -3.531 1.00 86.25 93 VAL A CA 1
ATOM 720 C C . VAL A 1 93 ? 2.105 -7.885 -2.135 1.00 86.25 93 VAL A C 1
ATOM 722 O O . VAL A 1 93 ? 1.117 -8.502 -1.726 1.00 86.25 93 VAL A O 1
ATOM 725 N N . PHE A 1 94 ? 2.651 -6.893 -1.421 1.00 86.31 94 PHE A N 1
ATOM 726 C CA . PHE A 1 94 ? 2.100 -6.463 -0.127 1.00 86.31 94 PHE A CA 1
ATOM 727 C C . PHE A 1 94 ? 0.670 -5.921 -0.260 1.00 86.31 94 PHE A C 1
ATOM 729 O O . PHE A 1 94 ? -0.190 -6.236 0.569 1.00 86.31 94 PHE A O 1
ATOM 736 N N . PHE A 1 95 ? 0.383 -5.153 -1.314 1.00 85.06 95 PHE A N 1
ATOM 737 C CA . PHE A 1 95 ? -0.963 -4.636 -1.577 1.00 85.06 95 PHE A CA 1
ATOM 738 C C . PHE A 1 95 ? -1.959 -5.736 -1.946 1.00 85.06 95 PHE A C 1
ATOM 740 O O . PHE A 1 95 ? -3.113 -5.677 -1.511 1.00 85.06 95 PHE A O 1
ATOM 747 N N . VAL A 1 96 ? -1.535 -6.749 -2.704 1.00 87.69 96 VAL A N 1
ATOM 748 C CA . VAL A 1 96 ? -2.366 -7.911 -3.047 1.00 87.69 96 VAL A CA 1
ATOM 749 C C . VAL A 1 96 ? -2.713 -8.710 -1.792 1.00 87.69 96 VAL A C 1
ATOM 751 O O . VAL A 1 96 ? -3.888 -9.012 -1.573 1.00 87.69 96 VAL A O 1
ATOM 754 N N . ILE A 1 97 ? -1.737 -8.986 -0.923 1.00 89.75 97 ILE A N 1
ATOM 755 C CA . ILE A 1 97 ? -1.981 -9.662 0.362 1.00 89.75 97 ILE A CA 1
ATOM 756 C C . ILE A 1 97 ? -2.960 -8.844 1.217 1.00 89.75 97 ILE A C 1
ATOM 758 O O . ILE A 1 97 ? -3.947 -9.387 1.720 1.00 89.75 97 ILE A O 1
ATOM 762 N N . GLY A 1 98 ? -2.745 -7.529 1.329 1.00 85.50 98 GLY A N 1
ATOM 763 C CA . GLY A 1 98 ? -3.651 -6.632 2.050 1.00 85.50 98 GLY A CA 1
ATOM 764 C C . GLY A 1 98 ? -5.076 -6.638 1.484 1.00 85.50 98 GLY A C 1
ATOM 765 O O . GLY A 1 98 ? -6.048 -6.648 2.241 1.00 85.50 98 GLY A O 1
ATOM 766 N N . LEU A 1 99 ? -5.221 -6.701 0.158 1.00 86.50 99 LEU A N 1
ATOM 767 C CA . LEU A 1 99 ? -6.519 -6.797 -0.506 1.00 86.50 99 LEU A CA 1
ATOM 768 C C . LEU A 1 99 ? -7.230 -8.119 -0.198 1.00 86.50 99 LEU A C 1
ATOM 770 O O . LEU A 1 99 ? -8.421 -8.100 0.111 1.00 86.50 99 LEU A O 1
ATOM 774 N N . LEU A 1 100 ? -6.519 -9.246 -0.250 1.00 88.44 100 LEU A N 1
ATOM 775 C CA . LEU A 1 100 ? -7.084 -10.558 0.080 1.00 88.44 100 LEU A CA 1
ATOM 776 C C . LEU A 1 100 ? -7.576 -10.609 1.531 1.00 88.44 100 LEU A C 1
ATOM 778 O O . LEU A 1 100 ? -8.682 -11.094 1.792 1.00 88.44 100 LEU A O 1
ATOM 782 N N . LEU A 1 101 ? -6.798 -10.061 2.468 1.00 87.12 101 LEU A N 1
ATOM 783 C CA . LEU A 1 101 ? -7.188 -9.960 3.876 1.00 87.12 101 LEU A CA 1
ATOM 784 C C . LEU A 1 101 ? -8.421 -9.068 4.063 1.00 87.12 101 LEU A C 1
ATOM 786 O O . LEU A 1 101 ? -9.358 -9.453 4.764 1.00 87.12 101 LEU A O 1
ATOM 790 N N . LEU A 1 102 ? -8.461 -7.909 3.398 1.00 84.88 102 LEU A N 1
ATOM 791 C CA . LEU A 1 102 ? -9.592 -6.983 3.480 1.00 84.88 102 LEU A CA 1
ATOM 792 C C . LEU A 1 102 ? -10.883 -7.608 2.935 1.00 84.88 102 LEU A C 1
ATOM 794 O O . LEU A 1 102 ? -11.939 -7.496 3.558 1.00 84.88 102 LEU A O 1
ATOM 798 N N . VAL A 1 103 ? -10.804 -8.289 1.789 1.00 86.06 103 VAL A N 1
ATOM 799 C CA . VAL A 1 103 ? -11.945 -8.994 1.190 1.00 86.06 103 VAL A CA 1
ATOM 800 C C . VAL A 1 103 ? -12.431 -10.105 2.122 1.00 86.06 103 VAL A C 1
ATOM 802 O O . VAL A 1 103 ? -13.627 -10.185 2.401 1.00 86.06 103 VAL A O 1
ATOM 805 N N . SER A 1 104 ? -11.515 -10.901 2.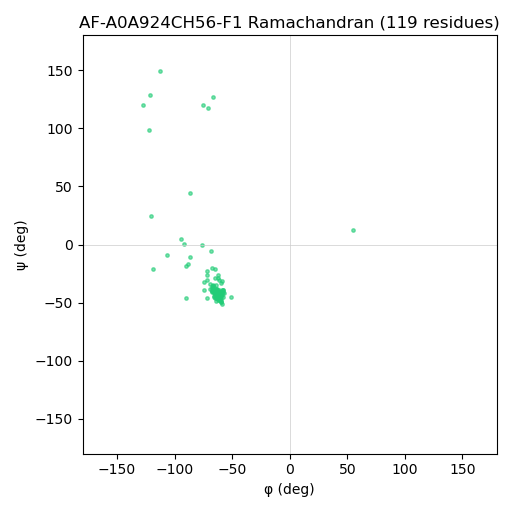677 1.00 87.19 104 SER A N 1
ATOM 806 C CA . SER A 1 104 ? -11.844 -11.964 3.638 1.00 87.19 104 SER A CA 1
ATOM 807 C C . SER A 1 104 ? -12.559 -11.415 4.879 1.00 87.19 104 SER A C 1
ATOM 809 O O . SER A 1 104 ? -13.558 -11.981 5.329 1.00 87.19 104 SER A O 1
ATOM 811 N N . LEU A 1 105 ? -12.103 -10.269 5.397 1.00 85.06 105 LEU A N 1
ATOM 812 C CA . LEU A 1 105 ? -12.744 -9.591 6.522 1.00 85.06 105 LEU A CA 1
ATOM 813 C C . LEU A 1 105 ? -14.125 -9.039 6.151 1.00 85.06 105 LEU A C 1
ATOM 815 O O . LEU A 1 105 ? -15.051 -9.144 6.951 1.00 85.06 105 LEU A O 1
ATOM 819 N N . SER A 1 106 ? -14.291 -8.482 4.950 1.00 81.56 106 SER A N 1
ATOM 820 C CA . SER A 1 106 ? -15.584 -7.977 4.474 1.00 81.56 106 SER A CA 1
ATOM 821 C C . SER A 1 106 ? -16.639 -9.089 4.421 1.00 81.56 106 SER A C 1
ATOM 823 O O . SER A 1 106 ? -17.752 -8.903 4.918 1.00 81.56 106 SER A O 1
ATOM 825 N N . PHE A 1 107 ? -16.268 -10.278 3.936 1.00 75.75 107 PHE A N 1
ATOM 826 C CA . PHE A 1 107 ? -17.143 -11.454 3.972 1.00 75.75 107 PHE A CA 1
ATOM 827 C C . PHE A 1 107 ? -17.483 -11.888 5.406 1.00 75.75 107 PHE A C 1
ATOM 829 O O . PHE A 1 107 ? -18.641 -12.203 5.697 1.00 75.75 107 PHE A O 1
ATOM 836 N N . ALA A 1 108 ? -16.511 -11.863 6.322 1.00 76.69 108 ALA A N 1
ATOM 837 C CA . ALA A 1 108 ? -16.743 -12.186 7.730 1.00 76.69 108 ALA A CA 1
ATOM 838 C C . ALA A 1 108 ? -17.675 -11.167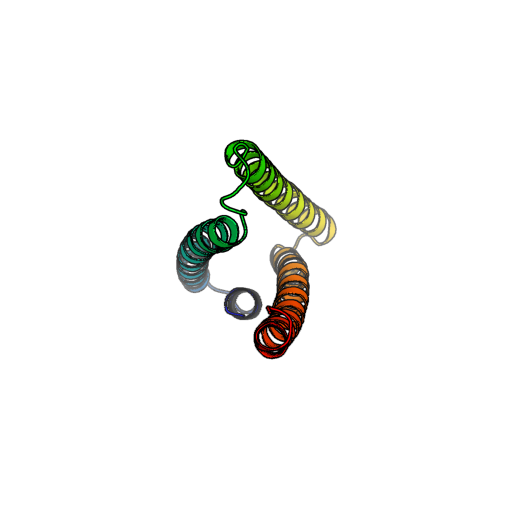 8.422 1.00 76.69 108 ALA A C 1
ATOM 840 O O . ALA A 1 108 ? -18.606 -11.559 9.128 1.00 76.69 108 ALA A O 1
ATOM 841 N N . GLN A 1 109 ? -17.472 -9.869 8.178 1.00 69.50 109 GLN A N 1
ATOM 842 C CA . GLN A 1 109 ? -18.300 -8.772 8.695 1.00 69.50 109 GLN A CA 1
ATOM 843 C C . GLN A 1 109 ? -19.741 -8.866 8.182 1.00 69.50 109 GLN A C 1
ATOM 845 O O . GLN A 1 109 ? -20.677 -8.774 8.975 1.00 69.50 109 GLN A O 1
ATOM 850 N N . HIS A 1 110 ? -19.930 -9.118 6.883 1.00 67.00 110 HIS A N 1
ATOM 851 C CA . HIS A 1 110 ? -21.258 -9.297 6.293 1.00 67.00 110 HIS A CA 1
ATOM 852 C C . HIS A 1 110 ? -22.023 -10.443 6.973 1.00 67.00 110 HIS A C 1
ATOM 854 O O . HIS A 1 110 ? -23.203 -10.311 7.294 1.00 67.00 110 HIS A O 1
ATOM 860 N N . LYS A 1 111 ? -21.338 -11.552 7.280 1.00 61.19 111 LYS A N 1
ATOM 861 C CA . LYS A 1 111 ? -21.932 -12.684 8.003 1.00 61.19 111 LYS A CA 1
ATOM 862 C C . LYS A 1 111 ? -22.276 -12.328 9.456 1.00 61.19 111 LYS A C 1
ATOM 864 O O . LYS A 1 111 ? -23.340 -12.700 9.935 1.00 61.19 111 LYS A O 1
ATOM 869 N N . ALA A 1 112 ? -21.419 -11.575 10.146 1.00 60.72 112 ALA A N 1
ATOM 870 C CA . ALA A 1 112 ? -21.650 -11.158 11.531 1.00 60.72 112 ALA A CA 1
ATOM 871 C C . ALA A 1 112 ? -22.819 -10.163 11.679 1.00 60.72 112 ALA A C 1
ATOM 873 O O . ALA A 1 112 ? -23.596 -10.280 12.625 1.00 60.72 112 ALA A O 1
ATOM 874 N N . ILE A 1 113 ? -22.983 -9.221 10.742 1.00 60.72 113 ILE A N 1
ATOM 875 C CA . ILE A 1 113 ? -24.090 -8.245 10.745 1.00 60.72 113 ILE A CA 1
ATOM 876 C C . ILE A 1 113 ? -25.440 -8.941 10.511 1.00 60.72 113 ILE A C 1
ATOM 878 O O . ILE A 1 113 ? -26.415 -8.611 11.179 1.00 60.72 113 ILE A O 1
ATOM 882 N N . VAL A 1 114 ? -25.490 -9.947 9.630 1.00 59.16 114 VAL A N 1
ATOM 883 C CA . VAL A 1 114 ? -26.712 -10.723 9.338 1.00 59.16 114 VAL A CA 1
ATOM 884 C C . VAL A 1 114 ? -27.110 -11.668 10.484 1.00 59.16 114 VAL A C 1
ATOM 886 O O . VAL A 1 114 ? -28.289 -11.971 10.632 1.00 59.16 114 VAL A O 1
ATOM 889 N N . VAL A 1 115 ? -26.166 -12.116 11.320 1.00 58.41 115 VAL A N 1
ATOM 890 C CA . VAL A 1 115 ? -26.433 -13.024 12.461 1.00 58.41 115 VAL A CA 1
ATOM 891 C C . VAL A 1 115 ? -26.754 -12.262 13.762 1.00 58.41 115 VAL A C 1
ATOM 893 O O . VAL A 1 115 ? -27.399 -12.804 14.659 1.00 58.41 115 VAL A O 1
ATOM 896 N N . ARG A 1 116 ? -26.405 -10.970 13.854 1.00 52.53 116 ARG A N 1
ATOM 897 C CA . ARG A 1 116 ? -26.684 -10.124 15.029 1.00 52.53 116 ARG A CA 1
ATOM 898 C C . ARG A 1 116 ? -28.160 -9.779 15.331 1.00 52.53 116 ARG A C 1
ATOM 900 O O . ARG A 1 116 ? -28.398 -9.449 16.490 1.00 52.53 116 ARG A O 1
ATOM 907 N N . PRO A 1 117 ? -29.162 -9.849 14.422 1.00 53.03 117 PRO A N 1
ATOM 908 C CA . PRO A 1 117 ? -30.544 -9.531 14.789 1.00 53.03 117 PRO A CA 1
ATOM 909 C C . PRO A 1 117 ? -31.233 -10.645 15.600 1.00 53.03 117 PRO A C 1
ATOM 911 O O . PRO A 1 117 ? -32.384 -10.477 15.980 1.00 53.03 117 PRO A O 1
ATOM 914 N N . VAL A 1 118 ? -30.557 -11.769 15.879 1.00 57.22 118 VAL A N 1
ATOM 915 C CA . VAL A 1 118 ? -31.139 -12.937 16.576 1.00 57.22 118 VAL A CA 1
ATOM 916 C C . VAL A 1 118 ? -30.655 -13.084 18.031 1.00 57.22 118 VAL A C 1
ATOM 918 O O . VAL A 1 118 ? -31.204 -13.890 18.773 1.00 57.22 118 VAL A O 1
ATOM 921 N N . LEU A 1 119 ? -29.659 -12.307 18.481 1.00 57.62 119 LEU A N 1
ATOM 922 C CA . LEU A 1 119 ? -29.020 -12.503 19.797 1.00 57.62 119 LEU A CA 1
ATOM 923 C C . LEU A 1 119 ? -29.112 -11.298 20.752 1.00 57.62 119 LEU A C 1
ATOM 925 O O . LEU A 1 119 ? -28.262 -11.144 21.627 1.00 57.62 119 LEU A O 1
ATOM 929 N N . VAL A 1 120 ? -30.118 -10.439 20.579 1.00 50.94 120 VAL A N 1
ATOM 930 C CA . VAL A 1 120 ? -30.453 -9.378 21.542 1.00 50.94 120 VAL A CA 1
ATOM 931 C C . VAL A 1 120 ? -31.910 -9.576 21.977 1.00 50.94 120 VAL A C 1
ATOM 933 O O . VAL A 1 120 ? -32.799 -9.223 21.202 1.00 50.94 120 VAL A O 1
ATOM 936 N N . PRO A 1 121 ? -32.174 -10.203 23.139 1.00 47.84 121 PRO A N 1
ATOM 937 C CA . PRO A 1 121 ? -33.441 -10.031 23.842 1.00 47.84 121 PRO A CA 1
ATOM 938 C C . PRO A 1 121 ? -33.549 -8.633 24.470 1.00 47.84 121 PRO A C 1
ATOM 940 O O . PRO A 1 121 ? -32.493 -8.032 24.781 1.00 47.84 121 PRO A O 1
#

Foldseek 3Di:
DQLLVLLVQVLVDDDPVSVVVSVVSVVVVVVVVVVVVVVVQLVPDDPPDPVPVVSVVVVVVVVVVVVVVLVVQLVVCCVVVVDSSVSSVVSSVVVVVVVVVVVVVVVVVVVVVVPVVPPDD

Mean predicted aligned error: 8.05 Å

Radius of gyration: 18.63 Å; Cα contacts (8 Å, |Δi|>4): 47; chains: 1; bounding box: 53×25×49 Å